Protein AF-A0A5B8SRE7-F1 (afdb_monomer)

Radius of gyration: 14.62 Å; Cα contacts (8 Å, |Δi|>4): 72; chains: 1; bounding box: 26×34×47 Å

Sequence (76 aa):
MGQQREGQWQWRCDESSTWQAVDVRVAYLGPWLIGLDVDRQRCWLWPDSATSETLRKLRRHLLMHNDLMHDDGFKY

Organism: NCBI:txid1883414

pLDDT: mean 70.64, std 12.58, range [38.66, 85.25]

Structure (mmCIF, N/CA/C/O backbone):
data_AF-A0A5B8SRE7-F1
#
_entry.id   AF-A0A5B8SRE7-F1
#
loop_
_atom_site.group_PDB
_atom_site.id
_atom_site.type_symbol
_atom_site.label_atom_id
_atom_site.label_alt_id
_atom_site.label_comp_id
_atom_site.label_asym_id
_atom_site.label_entity_id
_atom_site.label_seq_id
_atom_site.pdbx_PDB_ins_code
_atom_site.Cartn_x
_atom_site.Cartn_y
_atom_site.Cartn_z
_atom_site.occupancy
_atom_site.B_iso_or_equiv
_atom_site.auth_seq_id
_atom_site.auth_comp_id
_atom_site.auth_asym_id
_atom_site.auth_atom_id
_atom_site.pdbx_PDB_model_num
ATOM 1 N N . MET A 1 1 ? -3.608 -13.296 27.607 1.00 39.03 1 MET A N 1
ATOM 2 C CA . MET A 1 1 ? -2.383 -13.709 26.887 1.00 39.03 1 MET A CA 1
ATOM 3 C C . MET A 1 1 ? -2.703 -13.690 25.396 1.00 39.03 1 MET A C 1
ATOM 5 O O . MET A 1 1 ? -3.261 -14.651 24.884 1.00 39.03 1 MET A O 1
ATOM 9 N N . GLY A 1 2 ? -2.520 -12.539 24.742 1.00 44.44 2 GLY A N 1
ATOM 10 C CA . GLY A 1 2 ? -2.843 -12.371 23.323 1.00 44.44 2 GLY A CA 1
ATOM 11 C C . GLY A 1 2 ? -1.734 -12.977 22.477 1.00 44.44 2 GLY A C 1
ATOM 12 O O . GLY A 1 2 ? -0.586 -12.564 22.600 1.00 44.44 2 GLY A O 1
ATOM 13 N N . GLN A 1 3 ? -2.061 -13.986 21.676 1.00 49.41 3 GLN A N 1
ATOM 14 C CA . GLN A 1 3 ? -1.126 -14.592 20.734 1.00 49.41 3 GLN A CA 1
ATOM 15 C C . GLN A 1 3 ? -0.758 -13.541 19.678 1.00 49.4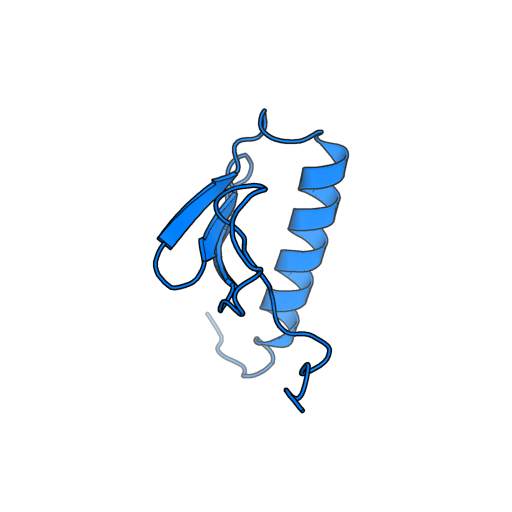1 3 GLN A C 1
ATOM 17 O O . GLN A 1 3 ? -1.534 -13.287 18.759 1.00 49.41 3 GLN A O 1
ATOM 22 N N . GLN A 1 4 ? 0.409 -12.908 19.821 1.00 48.81 4 GLN A N 1
ATOM 23 C CA . GLN A 1 4 ? 1.056 -12.200 18.720 1.00 48.81 4 GLN A CA 1
ATOM 24 C C . GLN A 1 4 ? 1.426 -13.255 17.683 1.00 48.81 4 GLN A C 1
ATOM 26 O O . GLN A 1 4 ? 2.384 -14.002 17.853 1.00 48.81 4 GLN A O 1
ATOM 31 N N . ARG A 1 5 ? 0.616 -13.360 16.632 1.00 48.62 5 ARG A N 1
ATOM 32 C CA . ARG A 1 5 ? 0.980 -14.119 15.441 1.00 48.62 5 ARG A CA 1
ATOM 33 C C . ARG A 1 5 ? 2.120 -13.362 14.770 1.00 48.62 5 ARG A C 1
ATOM 35 O O . ARG A 1 5 ? 1.913 -12.306 14.176 1.00 48.62 5 ARG A O 1
ATOM 42 N N . GLU A 1 6 ? 3.328 -13.870 14.959 1.00 49.00 6 GLU A N 1
ATOM 43 C CA . GLU A 1 6 ? 4.541 -13.369 14.327 1.00 49.00 6 GLU A CA 1
ATOM 44 C C . GLU A 1 6 ? 4.315 -13.337 12.806 1.00 49.00 6 GLU A C 1
ATOM 46 O O . GLU A 1 6 ? 4.004 -14.357 12.195 1.00 49.00 6 GLU A O 1
ATOM 51 N N . GLY A 1 7 ? 4.366 -12.138 12.216 1.00 60.22 7 GLY A N 1
ATOM 52 C CA . GLY A 1 7 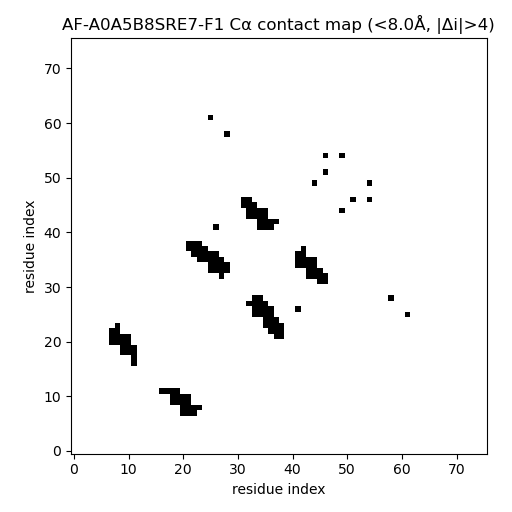? 4.117 -11.914 10.786 1.00 60.22 7 GLY A CA 1
ATOM 53 C C . GLY A 1 7 ? 2.802 -11.212 10.423 1.00 60.22 7 GLY A C 1
ATOM 54 O O . GLY A 1 7 ? 2.530 -11.046 9.237 1.00 60.22 7 GLY A O 1
ATOM 55 N N . GLN A 1 8 ? 1.986 -10.777 11.388 1.00 64.88 8 GLN A N 1
ATOM 56 C CA . GLN A 1 8 ? 0.800 -9.966 11.083 1.00 64.88 8 GLN A CA 1
ATOM 57 C C . GLN A 1 8 ? 1.146 -8.483 10.928 1.00 64.88 8 GLN A C 1
ATOM 59 O O . GLN A 1 8 ? 1.838 -7.907 11.768 1.00 64.88 8 GLN A O 1
ATOM 64 N N . TRP A 1 9 ? 0.643 -7.861 9.859 1.00 73.62 9 TRP A N 1
ATOM 65 C CA . TRP A 1 9 ? 0.754 -6.421 9.660 1.00 73.62 9 TRP A CA 1
ATOM 66 C C . TRP A 1 9 ? -0.008 -5.680 10.756 1.00 73.62 9 TRP A C 1
ATOM 68 O O . TRP A 1 9 ? -1.096 -6.088 11.165 1.00 73.62 9 TRP A O 1
ATOM 78 N N . GLN A 1 10 ? 0.573 -4.587 11.244 1.00 78.19 10 GLN A N 1
ATOM 79 C CA . GLN A 1 10 ? -0.027 -3.758 12.280 1.00 78.19 10 GLN A CA 1
ATOM 80 C C . GLN A 1 10 ? -0.114 -2.315 11.796 1.00 78.19 10 GLN A C 1
ATOM 82 O O . GLN A 1 10 ? 0.831 -1.798 11.201 1.00 78.19 10 GLN A O 1
ATOM 87 N N . TRP A 1 11 ? -1.236 -1.659 12.073 1.00 77.06 11 TRP A N 1
ATOM 88 C CA . TRP A 1 11 ? -1.450 -0.251 11.761 1.00 77.06 11 TRP A CA 1
ATOM 89 C C . TRP A 1 11 ? -1.877 0.506 13.011 1.00 77.06 11 TRP A C 1
ATOM 91 O O . TRP A 1 11 ? -2.629 -0.005 13.843 1.00 77.06 11 TRP A O 1
ATOM 101 N N . ARG A 1 12 ? -1.398 1.742 13.138 1.00 79.81 12 ARG A N 1
ATOM 102 C CA . ARG A 1 12 ? -1.912 2.722 14.095 1.00 79.81 12 ARG A CA 1
ATOM 103 C C . ARG A 1 12 ? -2.162 4.018 13.341 1.00 79.81 12 ARG A C 1
ATOM 105 O O . ARG A 1 12 ? -1.311 4.459 12.575 1.00 79.81 12 ARG A O 1
ATOM 112 N N . CYS A 1 13 ? -3.340 4.600 13.532 1.00 68.38 13 CYS A N 1
ATOM 113 C CA . CYS A 1 13 ? -3.720 5.823 12.827 1.00 68.38 13 CYS A CA 1
ATOM 114 C C . CYS A 1 13 ? -3.102 7.081 13.459 1.00 68.38 13 CYS A C 1
ATOM 116 O O . CYS A 1 13 ? -2.970 8.096 12.788 1.00 68.38 13 CYS A O 1
ATOM 118 N N . ASP A 1 14 ? -2.713 6.996 14.732 1.00 75.56 14 ASP A N 1
ATOM 119 C CA . ASP A 1 14 ? -2.128 8.078 15.519 1.00 75.56 14 ASP A CA 1
ATOM 120 C C . ASP A 1 14 ? -1.114 7.491 16.515 1.00 75.56 14 ASP A C 1
ATOM 122 O O . ASP A 1 14 ? -1.208 6.306 16.859 1.00 75.56 14 ASP A O 1
ATOM 126 N N . GLU A 1 15 ? -0.164 8.286 17.013 1.00 72.00 15 GLU A N 1
ATOM 127 C CA . GLU A 1 15 ? 0.775 7.826 18.051 1.00 72.00 15 GLU A CA 1
ATOM 128 C C . GLU A 1 15 ? 0.058 7.407 19.338 1.00 72.00 15 GLU A C 1
ATOM 130 O O . GLU A 1 15 ? 0.536 6.521 20.050 1.00 72.00 15 GLU A O 1
ATOM 135 N N . SER A 1 16 ? -1.123 7.981 19.575 1.00 74.88 16 SER A N 1
ATOM 136 C CA . SER A 1 16 ? -1.997 7.675 20.710 1.00 74.88 16 SER A CA 1
ATOM 137 C C . SER A 1 16 ? -2.842 6.408 20.505 1.00 74.88 16 SER A C 1
ATOM 139 O O . SER A 1 16 ? -3.475 5.926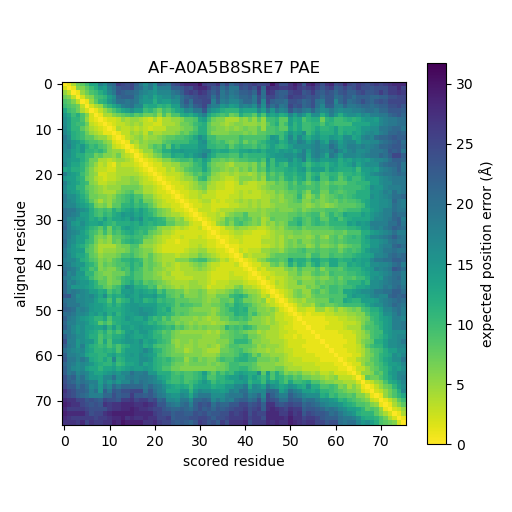 21.444 1.00 74.88 16 SER A O 1
ATOM 141 N N . SER A 1 17 ? -2.893 5.871 19.281 1.00 76.00 17 SER A N 1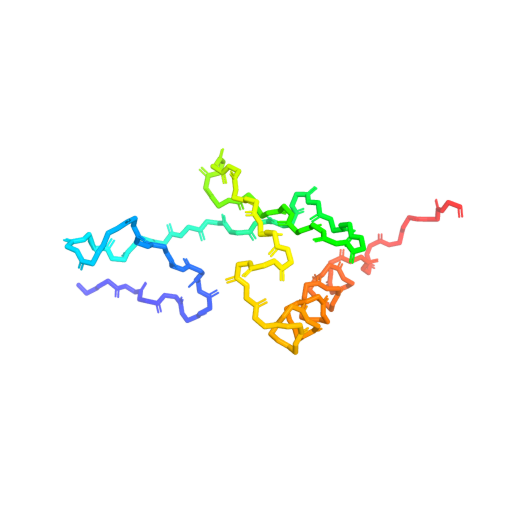
ATOM 142 C CA . SER A 1 17 ? -3.710 4.699 18.947 1.00 76.00 17 SER A CA 1
ATOM 143 C C . SER A 1 17 ? -2.962 3.392 19.200 1.00 76.00 17 SER A C 1
ATOM 145 O O . SER A 1 17 ? -1.770 3.260 18.915 1.00 76.00 17 SER A O 1
ATOM 147 N N . THR A 1 18 ? -3.681 2.384 19.698 1.00 79.94 18 THR A N 1
ATOM 148 C CA . THR A 1 18 ? -3.145 1.027 19.854 1.00 79.94 18 THR A CA 1
ATOM 149 C C . THR A 1 18 ? -2.880 0.409 18.482 1.00 79.94 18 THR A C 1
ATOM 151 O O . THR A 1 18 ? -3.690 0.559 17.571 1.00 79.94 18 THR A O 1
ATOM 154 N N . TRP A 1 19 ? -1.762 -0.304 18.340 1.00 78.69 19 TRP A N 1
ATOM 155 C CA . TRP A 1 19 ? -1.471 -1.091 17.142 1.00 78.69 19 TRP A CA 1
ATOM 156 C C . TRP A 1 19 ? -2.553 -2.150 16.930 1.00 78.69 19 TRP A C 1
ATOM 158 O O . TRP A 1 19 ? -2.740 -3.029 17.774 1.00 78.69 19 TRP A O 1
ATOM 168 N N . GLN A 1 20 ? -3.258 -2.067 15.805 1.00 78.00 20 GLN A N 1
ATOM 169 C CA . GLN A 1 20 ? -4.284 -3.030 15.421 1.00 78.00 20 GLN A CA 1
ATOM 170 C C . GLN A 1 20 ? -3.734 -3.945 14.335 1.00 78.00 20 GLN A C 1
ATOM 172 O O . GLN A 1 20 ? -3.052 -3.481 13.422 1.00 78.00 20 GLN A O 1
ATOM 177 N N . ALA A 1 21 ? -4.003 -5.246 14.452 1.00 78.31 21 ALA A N 1
ATOM 178 C CA . ALA A 1 21 ? -3.679 -6.198 13.400 1.00 78.31 21 ALA A CA 1
ATOM 179 C C . ALA A 1 21 ? -4.570 -5.910 12.187 1.00 78.31 21 ALA A C 1
ATOM 181 O O . ALA A 1 21 ? -5.792 -5.887 12.318 1.00 78.31 21 ALA A O 1
ATOM 182 N N . VAL A 1 22 ? -3.953 -5.686 11.032 1.00 78.19 22 VAL A N 1
ATOM 183 C CA . VAL A 1 22 ? -4.626 -5.330 9.781 1.00 78.19 22 VAL A CA 1
ATOM 184 C C . VAL A 1 22 ? -4.195 -6.275 8.672 1.00 78.19 22 VAL A C 1
ATOM 186 O O . VAL A 1 22 ? -3.080 -6.796 8.680 1.00 78.19 22 VAL A O 1
ATOM 189 N N . ASP A 1 23 ? -5.070 -6.488 7.697 1.00 77.50 23 ASP A N 1
ATOM 190 C CA . ASP A 1 23 ? -4.696 -7.156 6.453 1.00 77.50 23 ASP A CA 1
ATOM 191 C C . ASP A 1 23 ? -4.158 -6.103 5.479 1.00 77.50 23 ASP A C 1
ATOM 193 O O . ASP A 1 23 ? -4.833 -5.108 5.214 1.00 77.50 23 ASP A O 1
ATOM 197 N N . VAL A 1 24 ? -2.936 -6.293 4.976 1.00 76.50 24 VAL A N 1
ATOM 198 C CA . VAL A 1 24 ? -2.324 -5.387 3.995 1.00 76.50 24 VAL A CA 1
ATOM 199 C C . VAL A 1 24 ? -2.258 -6.094 2.657 1.00 76.50 24 VAL A C 1
ATOM 201 O O . VAL A 1 24 ? -1.562 -7.099 2.507 1.00 76.50 24 VAL A O 1
ATOM 204 N N . ARG A 1 25 ? -2.949 -5.539 1.664 1.00 75.69 25 ARG A N 1
ATOM 205 C CA . ARG A 1 25 ? -2.924 -6.016 0.282 1.00 75.69 25 ARG A CA 1
ATOM 206 C C . ARG A 1 25 ? -2.383 -4.951 -0.641 1.00 75.69 25 ARG A C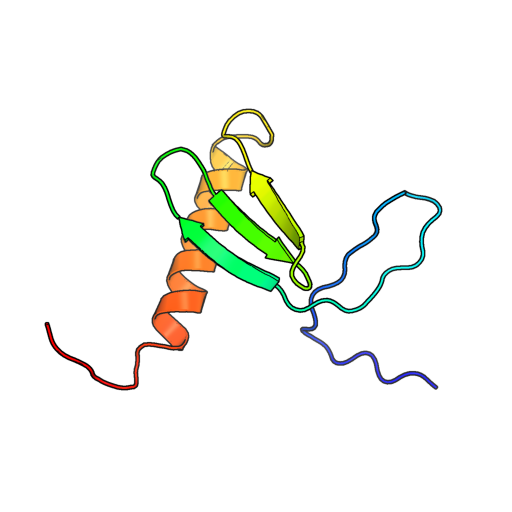 1
ATOM 208 O O . ARG A 1 25 ? -2.625 -3.75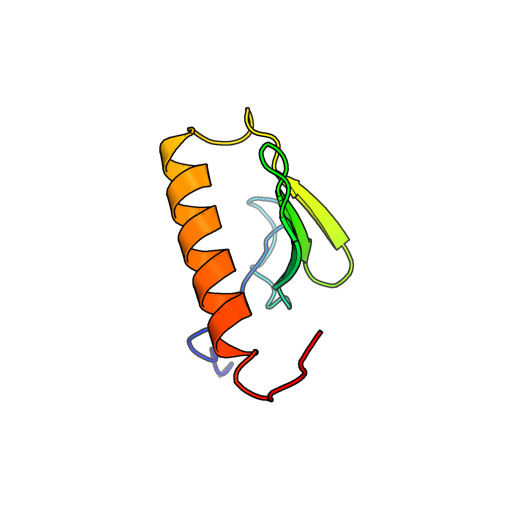8 -0.479 1.00 75.69 25 ARG A O 1
ATOM 215 N N . VAL A 1 26 ? -1.677 -5.388 -1.671 1.00 79.12 26 VAL A N 1
ATOM 216 C CA . VAL A 1 26 ? -1.269 -4.494 -2.749 1.00 79.12 26 VAL A CA 1
ATOM 217 C C . VAL A 1 26 ? -2.466 -4.274 -3.660 1.00 79.12 26 VAL A C 1
ATOM 219 O O . VAL A 1 26 ? -2.835 -5.156 -4.427 1.00 79.12 26 VAL A O 1
ATOM 222 N N . ALA A 1 27 ? -3.075 -3.094 -3.576 1.00 81.88 27 ALA A N 1
ATOM 223 C CA . ALA A 1 27 ? -4.157 -2.713 -4.476 1.00 81.88 27 ALA A CA 1
ATOM 224 C C . ALA A 1 27 ? -3.622 -2.238 -5.831 1.00 81.88 27 ALA A C 1
ATOM 226 O O . ALA A 1 27 ? -4.248 -2.470 -6.862 1.00 81.88 27 ALA A O 1
ATOM 227 N N . TYR A 1 28 ? -2.481 -1.541 -5.837 1.00 80.19 28 TYR A N 1
ATOM 228 C CA . TYR A 1 28 ? -1.919 -0.958 -7.048 1.00 80.19 28 TYR A CA 1
ATOM 229 C C . TYR A 1 28 ? -0.404 -0.772 -6.950 1.00 80.19 28 TYR A C 1
ATOM 231 O O . TYR A 1 28 ? 0.112 -0.251 -5.964 1.00 80.19 28 TYR A O 1
ATOM 239 N N . LEU A 1 29 ? 0.316 -1.143 -8.007 1.00 76.12 29 LEU A N 1
ATOM 240 C CA . LEU A 1 29 ? 1.769 -1.000 -8.101 1.00 76.12 29 LEU A CA 1
ATOM 241 C C . LEU A 1 29 ? 2.132 -0.262 -9.393 1.00 76.12 29 LEU A C 1
ATOM 243 O O . LEU A 1 29 ? 2.510 -0.851 -10.403 1.00 76.12 29 LEU A O 1
ATOM 247 N N . GLY A 1 30 ? 2.005 1.062 -9.364 1.00 74.44 30 GLY A N 1
ATOM 248 C CA . GLY A 1 30 ? 2.417 1.934 -10.456 1.00 74.44 30 GLY A CA 1
ATOM 249 C C . GLY A 1 30 ? 3.920 2.242 -10.424 1.00 74.44 30 GLY A C 1
ATOM 250 O O . GLY A 1 30 ? 4.592 2.010 -9.419 1.00 74.44 30 GLY A O 1
ATOM 251 N N . PRO A 1 31 ? 4.495 2.783 -11.511 1.00 70.94 31 PRO A N 1
ATOM 252 C CA . PRO A 1 31 ? 5.893 3.229 -11.552 1.00 70.94 31 PRO A CA 1
ATOM 253 C C . PRO A 1 31 ? 6.221 4.337 -10.534 1.00 70.94 31 PRO A C 1
ATOM 255 O O . PRO A 1 31 ? 7.358 4.411 -10.083 1.00 70.94 31 PRO A O 1
ATOM 258 N N . TRP A 1 32 ? 5.226 5.130 -10.124 1.00 73.12 32 TRP A N 1
ATOM 259 C CA . TRP A 1 32 ? 5.397 6.260 -9.199 1.00 73.12 32 TRP A CA 1
ATOM 260 C C . TRP A 1 32 ? 4.463 6.230 -7.987 1.00 73.12 32 TRP A C 1
ATOM 262 O O . TRP A 1 32 ? 4.632 7.028 -7.079 1.00 73.12 32 TRP A O 1
ATOM 272 N N . LEU A 1 33 ? 3.477 5.333 -7.966 1.00 80.12 33 LEU A N 1
ATOM 273 C CA . LEU A 1 33 ? 2.401 5.329 -6.979 1.00 80.12 33 LEU A CA 1
ATOM 274 C C . LEU A 1 33 ? 2.160 3.904 -6.501 1.00 80.12 33 LEU A C 1
ATOM 276 O O . LEU A 1 33 ? 1.940 3.010 -7.322 1.00 80.12 33 LEU A O 1
ATOM 280 N N . ILE A 1 34 ? 2.181 3.701 -5.188 1.00 81.38 34 ILE A N 1
ATOM 281 C CA . ILE A 1 34 ? 1.896 2.403 -4.576 1.00 81.38 34 ILE A CA 1
ATOM 282 C C . ILE A 1 34 ? 0.591 2.546 -3.797 1.00 81.38 34 ILE A C 1
ATOM 284 O O . ILE A 1 34 ? 0.521 3.275 -2.811 1.00 81.38 34 ILE A O 1
ATOM 288 N N . GLY A 1 35 ? -0.456 1.880 -4.271 1.00 85.25 35 GLY A N 1
ATOM 289 C CA . GLY A 1 35 ? -1.722 1.751 -3.565 1.00 85.25 35 GLY A CA 1
ATOM 290 C C . GLY A 1 35 ? -1.695 0.501 -2.697 1.00 85.25 35 GLY A C 1
ATOM 291 O O . GLY A 1 35 ? -1.610 -0.613 -3.216 1.00 85.25 35 GLY A O 1
ATOM 292 N N . LEU A 1 36 ? -1.786 0.686 -1.387 1.00 83.62 36 LEU A N 1
ATOM 293 C CA . LEU A 1 36 ? -1.952 -0.386 -0.415 1.00 83.62 36 LEU A CA 1
ATOM 294 C C . LEU A 1 36 ? -3.377 -0.324 0.127 1.00 83.62 36 LEU A C 1
ATOM 296 O O . LEU A 1 36 ? -3.874 0.748 0.456 1.00 83.62 36 LEU A O 1
ATOM 300 N N . ASP A 1 37 ? -4.042 -1.464 0.191 1.00 84.88 37 ASP A N 1
ATOM 301 C CA . ASP A 1 37 ? -5.292 -1.619 0.917 1.00 84.88 37 ASP A CA 1
ATOM 302 C C . ASP A 1 37 ? -4.951 -2.157 2.303 1.00 84.88 37 ASP A C 1
ATOM 304 O O . ASP A 1 37 ? -4.375 -3.236 2.425 1.00 84.88 37 ASP A O 1
ATOM 308 N N . VAL A 1 38 ? -5.227 -1.364 3.329 1.00 84.06 38 VAL A N 1
ATOM 309 C CA . VAL A 1 38 ? -4.996 -1.700 4.731 1.00 84.06 38 VAL A CA 1
ATOM 310 C C . VAL A 1 38 ? -6.366 -1.819 5.372 1.00 84.06 38 VAL A C 1
ATOM 312 O O . VAL A 1 38 ? -7.033 -0.809 5.555 1.00 84.06 38 VAL A O 1
ATOM 315 N N . ASP A 1 39 ? -6.820 -3.036 5.658 1.00 78.88 39 ASP A N 1
ATOM 316 C CA . ASP A 1 39 ? -8.144 -3.287 6.249 1.00 78.88 39 ASP A CA 1
ATOM 317 C C . ASP A 1 39 ? -9.309 -2.614 5.480 1.00 78.88 39 ASP A C 1
ATOM 319 O O . ASP A 1 39 ? -10.203 -2.004 6.061 1.00 78.88 39 ASP A O 1
ATOM 323 N N . ARG A 1 40 ? -9.308 -2.694 4.136 1.00 74.56 40 ARG A N 1
ATOM 324 C CA . ARG A 1 40 ? -10.285 -2.025 3.238 1.00 74.56 40 ARG A CA 1
ATOM 325 C C . ARG A 1 40 ? -10.165 -0.499 3.190 1.00 74.56 40 ARG A C 1
ATOM 327 O O . ARG A 1 40 ? -10.966 0.159 2.520 1.00 74.56 40 ARG A O 1
ATOM 334 N N . GLN A 1 41 ? -9.173 0.077 3.865 1.00 76.94 41 GLN A N 1
ATOM 335 C CA . GLN A 1 41 ? -8.785 1.473 3.722 1.00 76.94 41 GLN A CA 1
ATOM 336 C C . GLN A 1 41 ? -7.671 1.609 2.687 1.00 76.94 41 GLN A C 1
ATOM 338 O O . GLN A 1 41 ? -6.585 1.048 2.815 1.00 76.94 41 GLN A O 1
ATOM 343 N N . ARG A 1 42 ? -7.920 2.417 1.656 1.00 81.12 42 ARG A N 1
ATOM 344 C CA . ARG A 1 42 ? -6.944 2.646 0.591 1.00 81.12 42 ARG A CA 1
ATOM 345 C C . ARG A 1 42 ? -5.913 3.695 0.999 1.00 81.12 42 ARG A C 1
ATOM 347 O O . ARG A 1 42 ? -6.213 4.887 1.042 1.00 81.12 42 ARG A O 1
ATOM 354 N N . CYS A 1 43 ? -4.684 3.252 1.216 1.00 80.69 43 CYS A N 1
ATOM 355 C CA . CYS A 1 43 ? -3.513 4.085 1.437 1.00 80.69 43 CYS A CA 1
ATOM 356 C C .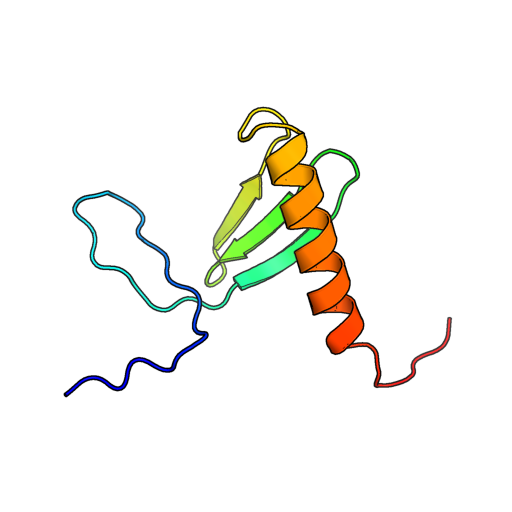 CYS A 1 43 ? -2.751 4.292 0.123 1.00 80.69 43 CYS A C 1
ATOM 358 O O . CYS A 1 43 ? -2.347 3.339 -0.543 1.00 80.69 43 CYS A O 1
ATOM 360 N N . TRP A 1 44 ? -2.519 5.552 -0.236 1.00 82.31 44 TRP A N 1
ATOM 361 C CA . TRP A 1 44 ? -1.728 5.922 -1.407 1.00 82.31 44 TRP A CA 1
ATOM 362 C C . TRP A 1 44 ? -0.350 6.402 -0.960 1.00 82.31 44 TRP A C 1
ATOM 364 O O . TRP A 1 44 ? -0.236 7.452 -0.331 1.00 82.31 44 TRP A O 1
ATOM 374 N N . LEU A 1 45 ? 0.694 5.642 -1.290 1.00 79.12 45 LEU A N 1
ATOM 375 C CA . LEU A 1 45 ? 2.075 6.085 -1.135 1.00 79.12 45 LEU A CA 1
ATOM 376 C C . LEU A 1 45 ? 2.527 6.790 -2.407 1.00 79.12 45 LEU A C 1
ATOM 378 O O . LEU A 1 45 ? 2.751 6.161 -3.448 1.00 79.12 45 LEU A O 1
ATOM 382 N N . TRP A 1 46 ? 2.673 8.103 -2.283 1.00 79.31 46 TRP A N 1
ATOM 383 C CA . TRP A 1 46 ? 3.244 8.975 -3.296 1.00 79.31 46 TRP A CA 1
ATOM 384 C C . TRP A 1 46 ? 4.773 8.888 -3.268 1.00 79.31 46 TRP A C 1
ATOM 386 O O . TRP A 1 46 ? 5.353 8.535 -2.237 1.00 79.31 46 TRP A O 1
ATOM 396 N N . PRO A 1 47 ? 5.454 9.239 -4.371 1.00 68.19 47 PRO A N 1
ATOM 397 C CA . PRO A 1 47 ? 6.905 9.145 -4.443 1.00 68.19 47 PRO A CA 1
ATOM 398 C C . PRO A 1 47 ? 7.619 10.159 -3.533 1.00 68.19 47 PRO A C 1
ATOM 400 O O . PRO A 1 47 ? 8.798 9.999 -3.255 1.00 68.19 47 PRO A O 1
ATOM 403 N N . ASP A 1 48 ? 6.893 11.176 -3.067 1.00 77.94 48 ASP A N 1
ATOM 404 C CA . ASP A 1 48 ? 7.349 12.189 -2.112 1.00 77.94 48 ASP A CA 1
ATOM 405 C C . ASP A 1 48 ? 7.182 11.743 -0.645 1.00 77.94 48 ASP A C 1
ATOM 407 O O . ASP A 1 48 ? 7.887 12.210 0.242 1.00 77.94 48 ASP A O 1
ATOM 411 N N . SER A 1 49 ? 6.295 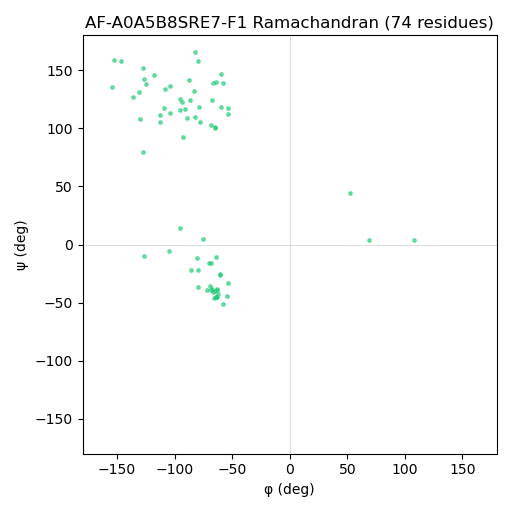10.774 -0.371 1.00 70.69 49 SER A N 1
ATOM 412 C CA . SER A 1 49 ? 6.008 10.318 1.000 1.00 70.69 49 SER A CA 1
ATOM 413 C C . SER A 1 49 ? 7.157 9.535 1.645 1.00 70.69 49 SER A C 1
ATOM 415 O O . SER A 1 49 ? 7.156 9.328 2.856 1.00 70.69 49 SER A O 1
ATOM 417 N N . ALA A 1 50 ? 8.120 9.060 0.856 1.00 72.50 50 ALA A N 1
ATOM 418 C CA . ALA A 1 50 ? 9.302 8.365 1.341 1.00 72.50 50 ALA A CA 1
ATOM 419 C C . ALA A 1 50 ? 10.463 8.558 0.363 1.00 72.50 50 ALA A C 1
ATOM 421 O O . ALA A 1 50 ? 10.263 8.811 -0.820 1.00 72.50 50 ALA A O 1
ATOM 422 N N . THR A 1 51 ? 11.694 8.369 0.834 1.00 78.00 51 THR A N 1
ATOM 423 C CA . THR A 1 51 ? 12.865 8.420 -0.048 1.00 78.00 51 THR A CA 1
ATOM 424 C C . THR A 1 51 ? 12.783 7.360 -1.149 1.00 78.00 51 THR A C 1
ATOM 426 O O . THR A 1 51 ? 12.305 6.240 -0.937 1.00 78.00 51 THR A O 1
ATOM 429 N N . SER A 1 52 ? 13.320 7.675 -2.329 1.00 75.44 52 SER A N 1
ATOM 430 C CA . SER A 1 52 ? 13.321 6.788 -3.502 1.00 75.44 52 SER A CA 1
ATOM 431 C C . SER A 1 52 ? 13.903 5.397 -3.213 1.00 75.44 52 SER A C 1
ATOM 433 O O . SER A 1 52 ? 13.451 4.394 -3.768 1.00 75.44 52 SER A O 1
ATOM 435 N N . GLU A 1 53 ? 14.885 5.305 -2.312 1.00 79.75 53 GLU A N 1
ATOM 436 C CA . GLU A 1 53 ? 15.461 4.033 -1.862 1.00 79.75 53 GLU A CA 1
ATOM 437 C C . GLU A 1 53 ? 14.467 3.181 -1.067 1.00 79.75 53 GLU A C 1
ATOM 439 O O . GLU A 1 53 ? 14.387 1.965 -1.273 1.00 79.75 53 GLU A O 1
ATOM 444 N N . THR A 1 54 ? 13.685 3.815 -0.192 1.00 79.44 54 THR A N 1
ATOM 445 C CA . THR A 1 54 ? 12.637 3.164 0.602 1.00 79.44 54 THR A CA 1
ATOM 446 C C . THR A 1 54 ? 11.543 2.625 -0.308 1.00 79.44 54 THR A C 1
ATOM 448 O O . THR A 1 54 ? 11.182 1.453 -0.207 1.00 79.44 54 THR A O 1
ATOM 451 N N . LEU A 1 55 ? 11.101 3.422 -1.285 1.00 76.62 55 LEU A N 1
ATOM 452 C CA . LEU A 1 55 ? 10.118 2.996 -2.285 1.00 76.62 55 LEU A CA 1
ATOM 453 C C . LEU A 1 55 ? 10.639 1.851 -3.157 1.00 76.62 55 LEU A C 1
ATOM 455 O O . LEU A 1 55 ? 9.903 0.911 -3.453 1.00 76.62 55 LEU A O 1
ATOM 459 N N . ARG A 1 56 ? 11.923 1.872 -3.530 1.00 79.06 56 ARG A N 1
ATOM 460 C CA . ARG A 1 56 ? 12.541 0.786 -4.304 1.00 79.06 56 ARG A CA 1
ATOM 461 C C . ARG A 1 56 ? 12.648 -0.511 -3.499 1.00 79.06 56 ARG A C 1
ATOM 463 O O . ARG A 1 56 ? 12.453 -1.590 -4.061 1.00 79.06 56 ARG A O 1
ATOM 470 N N . LYS A 1 57 ? 12.962 -0.437 -2.200 1.00 81.62 57 LYS A N 1
ATOM 471 C CA . LYS A 1 57 ? 12.951 -1.602 -1.295 1.00 81.62 57 LYS A CA 1
ATOM 472 C C . LYS A 1 57 ? 11.531 -2.138 -1.111 1.00 81.62 57 LYS A C 1
ATOM 474 O O . LYS A 1 57 ? 11.330 -3.337 -1.284 1.00 81.62 57 LYS A O 1
ATOM 479 N N . LEU A 1 58 ? 10.563 -1.253 -0.869 1.00 78.12 58 LEU A N 1
ATOM 480 C CA . LEU A 1 58 ? 9.150 -1.605 -0.743 1.00 78.12 58 LEU A CA 1
ATOM 481 C C . LEU A 1 58 ? 8.646 -2.294 -2.013 1.00 78.12 58 LEU A C 1
ATOM 483 O O . LEU A 1 58 ? 8.146 -3.408 -1.942 1.00 78.12 58 LEU A O 1
ATOM 487 N N . ARG A 1 59 ? 8.875 -1.702 -3.191 1.00 77.44 59 ARG A N 1
ATOM 488 C CA . ARG A 1 59 ? 8.498 -2.293 -4.483 1.00 77.44 59 ARG A CA 1
ATOM 489 C C . ARG A 1 59 ? 9.062 -3.702 -4.662 1.00 77.44 59 ARG A C 1
ATOM 491 O O . ARG A 1 59 ? 8.333 -4.577 -5.106 1.00 77.44 59 ARG A O 1
ATOM 498 N N . ARG A 1 60 ? 10.334 -3.936 -4.316 1.00 80.69 60 ARG A N 1
ATOM 499 C CA . ARG A 1 60 ? 10.941 -5.277 -4.402 1.00 80.69 60 ARG A CA 1
ATOM 500 C C . ARG A 1 60 ? 10.273 -6.274 -3.460 1.00 80.69 60 ARG A C 1
ATOM 502 O O . ARG A 1 60 ? 9.948 -7.368 -3.903 1.00 80.69 60 ARG A O 1
ATOM 509 N N . HIS A 1 61 ? 10.024 -5.887 -2.210 1.00 77.31 61 HIS A N 1
ATOM 510 C CA . HIS A 1 61 ? 9.313 -6.741 -1.256 1.00 77.31 61 HIS A CA 1
ATOM 511 C C . HIS A 1 61 ? 7.888 -7.056 -1.709 1.00 77.31 61 HIS A C 1
ATOM 513 O O . HIS A 1 61 ? 7.471 -8.205 -1.628 1.00 77.31 61 HIS A O 1
ATOM 519 N N . LEU A 1 62 ? 7.162 -6.063 -2.222 1.00 74.44 62 LEU A N 1
ATOM 520 C CA . LEU A 1 62 ? 5.797 -6.254 -2.704 1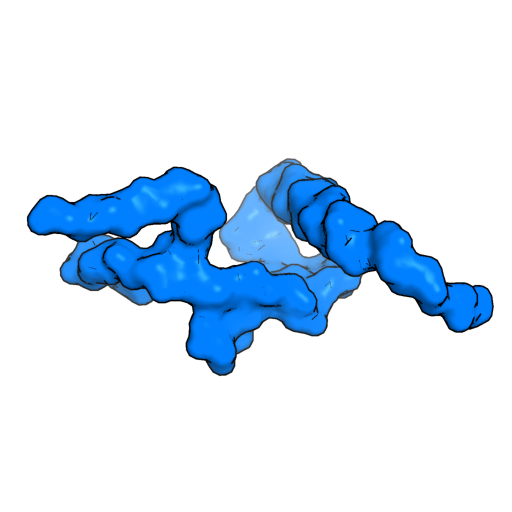.00 74.44 62 LEU A CA 1
ATOM 521 C C . LEU A 1 62 ? 5.747 -7.124 -3.964 1.00 74.44 62 LEU A C 1
ATOM 523 O O . LEU A 1 62 ? 4.869 -7.969 -4.073 1.00 74.44 62 LEU A O 1
ATOM 527 N N . LEU A 1 63 ? 6.694 -6.954 -4.892 1.00 73.94 63 LEU A N 1
ATOM 528 C CA . LEU A 1 63 ? 6.810 -7.824 -6.065 1.00 73.94 63 LEU A CA 1
ATOM 529 C C . LEU A 1 63 ? 7.112 -9.268 -5.657 1.00 73.94 63 LEU A C 1
ATOM 531 O O . LEU A 1 63 ? 6.444 -10.164 -6.147 1.00 73.94 63 LEU A O 1
ATOM 535 N N . MET A 1 64 ? 8.044 -9.490 -4.725 1.00 72.81 64 MET A N 1
ATOM 536 C CA . MET A 1 64 ? 8.342 -10.831 -4.203 1.00 72.81 64 MET A CA 1
ATOM 537 C C . MET A 1 64 ? 7.151 -11.451 -3.467 1.00 72.81 64 MET A C 1
ATOM 539 O O . MET A 1 64 ? 6.905 -12.642 -3.597 1.00 72.81 64 MET A O 1
ATOM 543 N N . HIS A 1 65 ? 6.399 -10.657 -2.703 1.00 67.69 65 HIS A N 1
ATOM 544 C CA . HIS A 1 65 ? 5.214 -11.139 -1.996 1.00 67.69 65 HIS A CA 1
ATOM 545 C C . HIS A 1 65 ? 4.069 -11.495 -2.953 1.00 67.69 65 HIS A C 1
ATOM 547 O O . HIS A 1 65 ? 3.351 -12.459 -2.714 1.00 67.69 65 HIS A O 1
ATOM 553 N N . ASN A 1 66 ? 3.915 -10.734 -4.040 1.00 62.62 66 ASN A N 1
ATOM 554 C CA . ASN A 1 66 ? 2.928 -11.026 -5.077 1.00 62.62 66 ASN A CA 1
ATOM 555 C C . ASN A 1 66 ? 3.327 -12.261 -5.906 1.00 62.62 66 ASN A C 1
ATOM 557 O O . ASN A 1 66 ? 2.489 -13.101 -6.212 1.00 62.62 66 ASN A O 1
ATOM 561 N N . ASP A 1 67 ? 4.618 -12.403 -6.210 1.00 59.25 67 ASP A N 1
ATOM 562 C CA . ASP A 1 67 ? 5.181 -13.554 -6.925 1.00 59.25 67 ASP A CA 1
ATOM 563 C C . ASP A 1 67 ? 5.050 -14.856 -6.115 1.00 59.25 67 ASP A C 1
ATOM 565 O O . ASP A 1 67 ? 4.625 -15.876 -6.647 1.00 59.25 67 ASP A O 1
ATOM 569 N N . LEU A 1 68 ? 5.262 -14.798 -4.794 1.00 56.47 68 LEU A N 1
ATOM 570 C CA . LEU A 1 68 ? 5.079 -15.932 -3.876 1.00 56.47 68 LEU A CA 1
ATOM 571 C C . LEU A 1 68 ? 3.627 -16.441 -3.762 1.00 56.47 68 LEU A C 1
ATOM 573 O O . LEU A 1 68 ? 3.420 -17.510 -3.192 1.00 56.47 68 LEU A O 1
ATOM 577 N N . MET A 1 69 ? 2.630 -15.721 -4.292 1.00 50.78 69 MET A N 1
ATOM 578 C CA . MET A 1 69 ? 1.252 -16.220 -4.430 1.00 50.78 69 MET A CA 1
ATOM 579 C C . MET A 1 69 ? 0.871 -16.603 -5.870 1.00 50.78 69 MET A C 1
ATOM 581 O O . MET A 1 69 ? -0.222 -17.128 -6.071 1.00 50.78 69 MET A O 1
ATOM 585 N N . HIS A 1 70 ? 1.729 -16.364 -6.870 1.00 48.94 70 HIS A N 1
ATOM 586 C CA . HIS A 1 70 ? 1.429 -16.662 -8.279 1.00 48.94 70 HIS A CA 1
ATOM 587 C C . HIS A 1 70 ? 1.955 -18.032 -8.759 1.00 48.94 70 HIS A C 1
ATOM 589 O O . HIS A 1 70 ? 1.932 -18.316 -9.952 1.00 48.94 70 HIS A O 1
ATOM 595 N N . ASP A 1 71 ? 2.358 -18.932 -7.857 1.00 48.50 71 ASP A N 1
ATOM 596 C CA . ASP A 1 71 ? 2.694 -20.320 -8.233 1.00 48.50 71 ASP A CA 1
ATOM 597 C C . ASP A 1 71 ? 1.453 -21.203 -8.514 1.00 48.50 71 ASP A C 1
ATOM 599 O O . ASP A 1 71 ? 1.583 -22.385 -8.817 1.00 48.50 71 ASP A O 1
ATOM 603 N N . ASP A 1 72 ? 0.233 -20.647 -8.494 1.00 47.31 72 ASP A N 1
ATOM 604 C CA . ASP A 1 72 ? -0.945 -21.312 -9.067 1.00 47.31 72 ASP A CA 1
ATOM 605 C C . ASP A 1 72 ? -1.110 -20.857 -10.523 1.00 47.31 72 ASP A C 1
ATOM 607 O O . ASP A 1 72 ? -1.647 -19.790 -10.834 1.00 47.31 72 ASP A O 1
ATOM 611 N N . GLY A 1 73 ? -0.516 -21.642 -11.419 1.00 50.12 73 GLY A N 1
ATOM 612 C CA . GLY A 1 73 ? -0.337 -21.295 -12.819 1.00 50.12 73 GLY A CA 1
ATOM 613 C C . GLY A 1 73 ? -1.624 -20.889 -13.530 1.00 50.12 73 GLY A C 1
ATOM 614 O O . GLY A 1 73 ? -2.447 -21.733 -13.873 1.00 50.12 73 GLY A O 1
ATOM 615 N N . PHE A 1 74 ? -1.717 -19.617 -13.910 1.00 45.88 74 PHE A N 1
ATOM 616 C CA . PHE A 1 74 ? -2.631 -19.188 -14.963 1.00 45.88 74 PHE A CA 1
ATOM 617 C C . PHE A 1 74 ? -1.913 -18.326 -15.998 1.00 45.88 74 PHE A C 1
ATOM 619 O O . PHE A 1 74 ? -1.540 -17.179 -15.769 1.00 45.88 74 PHE A O 1
ATOM 626 N N . LYS A 1 75 ? -1.738 -18.960 -17.162 1.00 38.66 75 LYS A N 1
ATOM 627 C CA . LYS A 1 75 ? -1.256 -18.403 -18.424 1.00 38.66 75 LYS A CA 1
ATOM 628 C C . LYS A 1 75 ? -2.153 -17.249 -18.886 1.00 38.66 75 LYS A C 1
ATOM 630 O O . LYS A 1 75 ? -3.376 -17.395 -18.874 1.00 38.66 75 LYS A O 1
ATOM 635 N N . TYR A 1 76 ? -1.534 -16.187 -19.396 1.00 47.56 76 TYR A N 1
ATOM 636 C CA . TYR A 1 76 ? -2.104 -15.333 -20.440 1.00 47.56 76 TYR A CA 1
ATOM 637 C C . TYR A 1 76 ? -1.202 -15.391 -21.670 1.00 47.56 76 TYR A C 1
ATOM 639 O O . TYR A 1 76 ? 0.035 -15.425 -21.477 1.00 47.56 76 TYR A O 1
#

Solvent-accessible surface area (backbone atoms only — not comparable to full-atom values): 4870 Å² total; per-residue (Å²): 136,82,82,79,62,87,87,66,47,69,49,56,96,44,95,90,42,71,76,37,85,40,57,75,43,84,72,40,82,52,101,61,40,40,30,34,26,46,66,88,42,81,44,76,46,49,64,82,79,46,57,68,67,56,51,53,51,49,51,52,54,52,50,52,57,54,52,74,66,54,80,71,85,74,88,130

Secondary structure (DSSP, 8-state):
-----TT--EE-SSTTSPPEE--EEEEEE-SS-EEEEETTEEEEE-TTSS-HHHHHHHHHHHHHHHHTT--S----

Nearest PDB structures (foldseek):
  7k9n-assembly2_C  TM=5.652E-01  e=6.674E+00  Mus musculus
  7jty-assembly1_A  TM=5.688E-01  e=8.539E+00  Mus musculus
  5iee-assembly1_A  TM=6.192E-01  e=9.658E+00  Mus musculus
  8pc5-assembly1_K  TM=3.256E-01  e=2.996E+00  Homo sapiens

Mean predicted aligned error: 11.37 Å

Foldseek 3Di:
DDPPPPPFDWDAPDPPGDTDGWDWDFPDDDPAWTWIQTNNDTDIDGPVNDPPVVVVVVSVVNVVVVVVPCPPDDDD